Protein AF-A0A967WLE6-F1 (afdb_monomer)

Radius of gyration: 15.64 Å; Cα contacts (8 Å, |Δi|>4): 170; chains: 1; bounding box: 34×39×42 Å

Foldseek 3Di:
DAQLCQPFDWWLPDDDDDDDDDDDNAPVSVLVVVVVVPVVPDDAEAEEDELSNFQPVPDNDQLLRDALVSCVVVLVSCQVRLYAYAYDYDQTRDPLCPVVDACPDPDPVRVVSNVSSVVRRVNNQVVSCVSNVHHHD

Structure (mmCIF, N/CA/C/O backbone):
data_AF-A0A967WLE6-F1
#
_entry.id   AF-A0A967WLE6-F1
#
loop_
_atom_site.group_PDB
_atom_site.id
_atom_site.type_symbol
_atom_site.label_atom_id
_atom_site.label_alt_id
_atom_site.label_comp_id
_atom_site.label_asym_id
_atom_site.label_entity_id
_atom_site.label_seq_id
_atom_site.pdbx_PDB_ins_code
_atom_site.Cartn_x
_atom_site.Cartn_y
_atom_site.Cartn_z
_atom_site.occupancy
_atom_site.B_iso_or_equiv
_atom_site.auth_seq_id
_atom_site.auth_comp_id
_atom_site.auth_asym_id
_atom_site.auth_atom_id
_atom_site.pdbx_PDB_model_num
ATOM 1 N N . ALA A 1 1 ? 0.762 -12.186 -1.316 1.00 73.31 1 ALA A N 1
ATOM 2 C CA . ALA A 1 1 ? -0.526 -11.829 -1.934 1.00 73.31 1 ALA A CA 1
ATOM 3 C C . ALA A 1 1 ? -0.997 -10.499 -1.363 1.00 73.31 1 ALA A C 1
ATOM 5 O O . ALA A 1 1 ? -1.010 -10.347 -0.148 1.00 73.31 1 ALA A O 1
ATOM 6 N N . GLY A 1 2 ? -1.317 -9.552 -2.238 1.00 89.00 2 GLY A N 1
ATOM 7 C CA . GLY A 1 2 ? -2.114 -8.365 -1.925 1.00 89.00 2 GLY A CA 1
ATOM 8 C C . GLY A 1 2 ? -3.414 -8.434 -2.727 1.00 89.00 2 GLY A C 1
ATOM 9 O O . GLY A 1 2 ? -3.802 -9.517 -3.165 1.00 89.00 2 GLY A O 1
ATOM 10 N N . PHE A 1 3 ? -4.058 -7.300 -2.967 1.00 94.88 3 PHE A N 1
ATOM 11 C CA . PHE A 1 3 ? -5.268 -7.222 -3.791 1.00 94.88 3 PHE A CA 1
ATOM 12 C C . PHE A 1 3 ? -4.970 -6.988 -5.277 1.00 94.88 3 PHE A C 1
ATOM 14 O O . PHE A 1 3 ? -5.834 -7.252 -6.104 1.00 94.88 3 PHE A O 1
ATOM 21 N N . GLU A 1 4 ? -3.743 -6.571 -5.622 1.00 92.31 4 GLU A N 1
ATOM 22 C CA . GLU A 1 4 ? -3.281 -6.441 -7.017 1.00 92.31 4 GLU A CA 1
ATOM 23 C C . GLU A 1 4 ? -3.333 -7.781 -7.774 1.00 92.31 4 GLU A C 1
ATOM 25 O O . GLU A 1 4 ? -3.832 -7.851 -8.893 1.00 92.31 4 GLU A O 1
ATOM 30 N N . ASN A 1 5 ? -2.818 -8.849 -7.159 1.00 88.56 5 ASN A N 1
ATOM 31 C CA . ASN A 1 5 ? -2.833 -10.203 -7.710 1.00 88.56 5 ASN A CA 1
ATOM 32 C C . ASN A 1 5 ? -3.011 -11.225 -6.568 1.00 88.56 5 ASN A C 1
ATOM 34 O O . ASN A 1 5 ? -2.020 -11.722 -6.021 1.00 88.56 5 ASN A O 1
ATOM 38 N N . PRO A 1 6 ? -4.257 -11.502 -6.139 1.00 84.31 6 PRO A N 1
ATOM 39 C CA . PRO A 1 6 ? -4.531 -12.326 -4.960 1.00 84.31 6 PRO A CA 1
ATOM 40 C C . PRO A 1 6 ? -4.203 -13.815 -5.154 1.00 84.31 6 PRO A C 1
ATOM 42 O O . PRO A 1 6 ? -3.974 -14.518 -4.164 1.00 84.31 6 PRO A O 1
ATOM 45 N N . GLU A 1 7 ? -4.155 -14.280 -6.406 1.00 83.31 7 GLU A N 1
ATOM 46 C CA . GLU A 1 7 ? -3.757 -15.645 -6.783 1.00 83.31 7 GLU A CA 1
ATOM 47 C C . GLU A 1 7 ? -2.269 -15.757 -7.148 1.00 83.31 7 GLU A C 1
ATOM 49 O O . GLU A 1 7 ? -1.756 -16.859 -7.315 1.00 83.31 7 GLU A O 1
ATOM 54 N N . GLY A 1 8 ? -1.561 -14.628 -7.236 1.00 82.81 8 GLY A N 1
ATOM 55 C CA . GLY A 1 8 ? -0.139 -14.593 -7.551 1.00 82.81 8 GLY A CA 1
ATOM 56 C C . GLY A 1 8 ? 0.737 -15.190 -6.452 1.00 82.81 8 GLY A C 1
ATOM 57 O O . GLY A 1 8 ? 0.469 -15.047 -5.252 1.00 82.81 8 GLY A O 1
ATOM 58 N N . GLU A 1 9 ? 1.834 -15.814 -6.873 1.00 85.44 9 GLU A N 1
ATOM 59 C CA . GLU A 1 9 ? 2.829 -16.368 -5.962 1.00 85.44 9 GLU A CA 1
ATOM 60 C C . GLU A 1 9 ? 3.624 -15.269 -5.237 1.00 85.44 9 GLU A C 1
ATOM 62 O O . GLU A 1 9 ? 3.850 -14.152 -5.724 1.00 85.44 9 GLU A O 1
ATOM 67 N N . LEU A 1 10 ? 4.043 -15.586 -4.011 1.00 88.94 10 LEU A N 1
ATOM 68 C CA . LEU A 1 10 ? 4.934 -14.720 -3.254 1.00 88.94 10 LEU A CA 1
ATOM 69 C C . LEU A 1 10 ? 6.364 -14.895 -3.790 1.00 88.94 10 LEU A C 1
ATOM 71 O O . LEU A 1 10 ? 6.877 -16.008 -3.821 1.00 88.94 10 LEU A O 1
ATOM 75 N N . GLY A 1 11 ? 6.989 -13.797 -4.211 1.00 88.25 11 GLY A N 1
ATOM 76 C CA . GLY A 1 11 ? 8.354 -13.748 -4.729 1.00 88.25 11 GLY A CA 1
ATOM 77 C C . GLY A 1 11 ? 9.241 -12.836 -3.882 1.00 88.25 11 GLY A C 1
ATOM 78 O O . GLY A 1 11 ? 8.839 -12.363 -2.820 1.00 88.25 11 GLY A O 1
ATOM 79 N N . GLY A 1 12 ? 10.457 -12.558 -4.357 1.00 88.06 12 GLY A N 1
ATOM 80 C CA . GLY A 1 12 ? 11.399 -11.675 -3.652 1.00 88.06 12 GLY A CA 1
ATOM 81 C C . GLY A 1 12 ? 12.068 -12.304 -2.423 1.00 88.06 12 GLY A C 1
ATOM 82 O O . GLY A 1 12 ? 12.532 -11.582 -1.547 1.00 88.06 12 GLY A O 1
ATOM 83 N N . GLY A 1 13 ? 12.108 -13.638 -2.338 1.00 91.62 13 GLY A N 1
ATOM 84 C CA . GLY A 1 13 ? 12.826 -14.370 -1.285 1.00 91.62 13 GLY A CA 1
ATOM 85 C C . GLY A 1 13 ? 12.085 -14.510 0.050 1.00 91.62 13 GLY A C 1
ATOM 86 O O . GLY A 1 13 ? 12.639 -15.074 0.990 1.00 91.62 13 GLY A O 1
ATOM 87 N N . ILE A 1 14 ? 10.841 -14.036 0.140 1.00 91.31 14 ILE A N 1
ATOM 88 C CA . ILE A 1 14 ? 9.967 -14.220 1.305 1.00 91.31 14 ILE A CA 1
ATOM 89 C C . ILE A 1 14 ? 8.950 -15.338 1.055 1.00 91.31 14 ILE A C 1
ATOM 91 O O . ILE A 1 14 ? 8.539 -15.573 -0.079 1.00 91.31 14 ILE A O 1
ATOM 95 N N . ALA A 1 15 ? 8.519 -16.011 2.123 1.00 92.19 15 ALA A N 1
ATOM 96 C CA . ALA A 1 15 ? 7.518 -17.073 2.074 1.00 92.19 15 ALA A CA 1
ATOM 97 C C . ALA A 1 15 ? 6.551 -16.964 3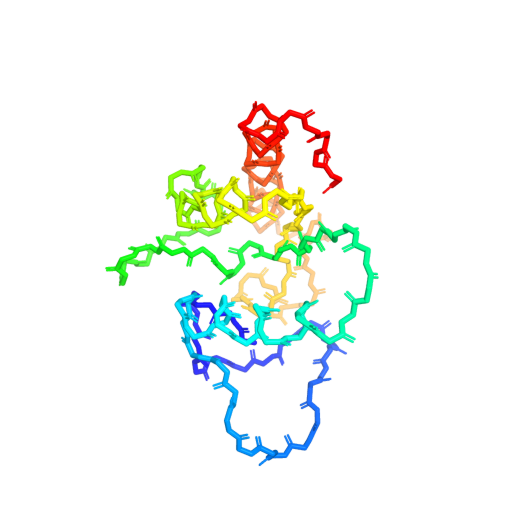.262 1.00 92.19 15 ALA A C 1
ATOM 99 O O . ALA A 1 15 ? 6.974 -16.743 4.396 1.00 92.19 15 ALA A O 1
ATOM 100 N N . ALA A 1 16 ? 5.259 -17.175 3.005 1.00 91.62 16 ALA A N 1
ATOM 101 C CA . ALA A 1 16 ? 4.283 -17.510 4.038 1.00 91.62 16 ALA A CA 1
ATOM 102 C C . ALA A 1 16 ? 4.076 -19.029 4.003 1.00 91.62 16 ALA A C 1
ATOM 104 O O . ALA A 1 16 ? 3.784 -19.583 2.945 1.00 91.62 16 ALA A O 1
ATOM 105 N N . THR A 1 17 ? 4.265 -19.705 5.135 1.00 93.50 17 THR A N 1
ATOM 106 C CA . THR A 1 17 ? 4.160 -21.169 5.225 1.00 93.50 17 THR A CA 1
ATOM 107 C C . THR A 1 17 ? 2.929 -21.582 6.029 1.00 93.50 17 THR A C 1
ATOM 109 O O . THR A 1 17 ? 2.472 -20.850 6.906 1.00 93.50 17 THR A O 1
ATOM 112 N N . GLY A 1 18 ? 2.392 -22.766 5.726 1.00 92.62 18 GLY A N 1
ATOM 113 C CA . GLY A 1 18 ? 1.158 -23.280 6.324 1.00 92.62 18 GLY A CA 1
ATOM 114 C C . GLY A 1 18 ? -0.103 -22.923 5.528 1.00 92.62 18 GLY A C 1
ATOM 115 O O . GLY A 1 18 ? -0.176 -21.893 4.868 1.00 92.62 18 GLY A O 1
ATOM 116 N N . ASN A 1 19 ? -1.110 -23.800 5.604 1.00 93.69 19 ASN A N 1
ATOM 117 C CA . ASN A 1 19 ? -2.360 -23.721 4.829 1.00 93.69 19 ASN A CA 1
ATOM 118 C C . ASN A 1 19 ? -3.591 -23.539 5.733 1.00 93.69 19 ASN A C 1
ATOM 120 O O . ASN A 1 19 ? -4.641 -24.135 5.493 1.00 93.69 19 ASN A O 1
ATOM 124 N N . TYR A 1 20 ? -3.456 -22.775 6.821 1.00 96.94 20 TYR A N 1
ATOM 125 C CA . TYR A 1 20 ? -4.583 -22.519 7.717 1.00 96.94 20 TYR A CA 1
ATOM 126 C C . TYR A 1 20 ? -5.687 -21.742 6.967 1.00 96.94 20 TYR A C 1
ATOM 128 O O . TYR A 1 20 ? -5.375 -20.769 6.272 1.00 96.94 20 TYR A O 1
ATOM 136 N N . PRO A 1 21 ? -6.964 -22.161 7.048 1.00 96.62 21 PRO A N 1
ATOM 137 C CA . PRO A 1 21 ? -8.040 -21.519 6.299 1.00 96.62 21 PRO A CA 1
ATOM 138 C C . PRO A 1 21 ? -8.383 -20.131 6.861 1.00 96.62 21 PRO A C 1
ATOM 140 O O . PRO A 1 21 ? -8.077 -19.813 8.006 1.00 96.62 21 PRO A O 1
ATOM 143 N N . GLY A 1 22 ? -9.088 -19.321 6.066 1.00 96.06 22 GLY A N 1
ATOM 144 C CA . GLY A 1 22 ? -9.658 -18.048 6.528 1.00 96.06 22 GLY A CA 1
ATOM 145 C C . GLY A 1 22 ? -8.819 -16.798 6.252 1.00 96.06 22 GLY A C 1
ATOM 146 O O . GLY A 1 22 ? -9.112 -15.761 6.829 1.00 96.06 22 GLY A O 1
ATOM 147 N N . LYS A 1 23 ? -7.808 -16.859 5.371 1.00 95.62 23 LYS A N 1
ATOM 148 C CA . LYS A 1 23 ? -7.076 -15.651 4.946 1.00 95.62 23 LYS A CA 1
ATOM 149 C C . LYS A 1 23 ? -8.033 -14.617 4.329 1.00 95.62 23 LYS A C 1
ATOM 151 O O . LYS A 1 23 ? -8.845 -14.985 3.476 1.00 95.62 23 LYS A O 1
ATOM 156 N N . ALA A 1 24 ? -7.888 -13.343 4.694 1.00 96.62 24 ALA A N 1
ATOM 157 C CA . ALA A 1 24 ? -8.590 -12.245 4.035 1.00 96.62 24 ALA A CA 1
ATOM 158 C C . ALA A 1 24 ? -8.247 -12.169 2.538 1.00 96.62 24 ALA A C 1
ATOM 160 O O . ALA A 1 24 ? -7.100 -12.381 2.130 1.00 96.62 24 ALA A O 1
ATOM 161 N N . ARG A 1 25 ? -9.248 -11.845 1.715 1.00 95.38 25 ARG A N 1
ATOM 162 C CA . ARG A 1 25 ? -9.140 -11.837 0.242 1.00 95.38 25 ARG A CA 1
ATOM 163 C C . ARG A 1 25 ? -9.342 -10.458 -0.380 1.00 95.38 25 ARG A C 1
ATOM 165 O O . ARG A 1 25 ? -9.117 -10.285 -1.571 1.00 95.38 25 ARG A O 1
ATOM 172 N N . ASN A 1 26 ? -9.799 -9.491 0.407 1.00 96.31 26 ASN A N 1
ATOM 173 C CA . ASN A 1 26 ? -10.057 -8.114 -0.005 1.00 96.31 26 ASN A CA 1
ATOM 174 C C . ASN A 1 26 ? -9.930 -7.177 1.204 1.00 96.31 26 ASN A C 1
ATOM 176 O O . ASN A 1 26 ? -9.849 -7.639 2.346 1.00 96.31 26 ASN A O 1
ATOM 180 N N . GLY A 1 27 ? -9.927 -5.864 0.963 1.00 97.25 27 GLY A N 1
ATOM 181 C CA . GLY A 1 27 ? -9.735 -4.880 2.028 1.00 97.25 27 GLY A CA 1
ATOM 182 C C . GLY A 1 27 ? -10.848 -4.883 3.070 1.00 97.25 27 GLY A C 1
ATOM 183 O O . GLY A 1 27 ? -10.569 -4.703 4.250 1.00 97.25 27 GLY A O 1
ATOM 184 N N . GLY A 1 28 ? -12.089 -5.182 2.677 1.00 97.94 28 GLY A N 1
ATOM 185 C CA . GLY A 1 28 ? -13.208 -5.307 3.613 1.00 97.94 28 GLY A CA 1
ATOM 186 C C . GLY A 1 28 ? -13.041 -6.475 4.587 1.00 97.94 28 GLY A C 1
ATOM 187 O O . GLY A 1 28 ? -13.273 -6.319 5.783 1.00 97.94 28 GLY A O 1
ATOM 188 N N . GLU A 1 29 ? -12.606 -7.639 4.100 1.00 98.25 29 GLU A N 1
ATOM 189 C CA . GLU A 1 29 ? -12.253 -8.778 4.956 1.00 98.25 29 GLU A CA 1
ATOM 190 C C . GLU A 1 29 ? -11.075 -8.444 5.868 1.00 98.25 29 GLU A C 1
ATOM 192 O O . GLU A 1 29 ? -11.187 -8.620 7.078 1.00 98.25 29 GLU A O 1
ATOM 197 N N . LEU A 1 30 ? -9.996 -7.886 5.310 1.00 98.44 30 LEU A N 1
ATOM 198 C CA . LEU A 1 30 ? -8.787 -7.592 6.076 1.00 98.44 30 LEU A CA 1
ATOM 199 C C . LEU A 1 30 ? -9.039 -6.556 7.178 1.00 98.44 30 LEU A C 1
ATOM 201 O O . LEU A 1 30 ? -8.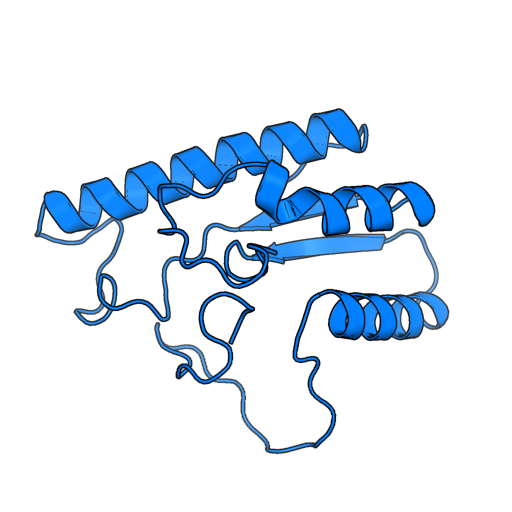542 -6.717 8.287 1.00 98.44 30 LEU A O 1
ATOM 205 N N . ARG A 1 31 ? -9.850 -5.525 6.917 1.00 98.56 31 ARG A N 1
ATOM 206 C CA . ARG A 1 31 ? -10.248 -4.553 7.945 1.00 98.56 31 ARG A CA 1
ATOM 207 C C . ARG A 1 31 ? -11.061 -5.189 9.071 1.00 98.56 31 ARG A C 1
ATOM 209 O O . ARG A 1 31 ? -10.785 -4.895 10.224 1.00 98.56 31 ARG A O 1
ATOM 216 N N . ARG A 1 32 ? -11.984 -6.115 8.778 1.00 98.62 32 ARG A N 1
ATOM 217 C CA . ARG A 1 32 ? -12.718 -6.844 9.835 1.00 98.62 32 ARG A CA 1
ATOM 218 C C . ARG A 1 32 ? -11.800 -7.726 10.679 1.00 98.62 32 ARG A C 1
ATOM 220 O O . ARG A 1 32 ? -11.988 -7.814 11.892 1.00 98.62 32 ARG A O 1
ATOM 227 N N . ASP A 1 33 ? -10.815 -8.362 10.052 1.00 98.69 33 ASP A N 1
ATOM 228 C CA . ASP A 1 33 ? -9.815 -9.157 10.768 1.00 98.69 33 ASP A CA 1
ATOM 229 C C . ASP A 1 33 ? -8.956 -8.261 11.677 1.00 98.69 33 ASP A C 1
ATOM 231 O O . ASP A 1 33 ? -8.710 -8.606 12.836 1.00 98.69 33 ASP A O 1
ATOM 235 N N . LEU A 1 34 ? -8.565 -7.078 11.185 1.00 98.56 34 LEU A N 1
ATOM 236 C CA . LEU A 1 34 ? -7.852 -6.057 11.959 1.00 98.56 34 LEU A CA 1
ATOM 237 C C . LEU A 1 34 ? -8.691 -5.533 13.130 1.00 98.56 34 LEU A C 1
ATOM 239 O O . LEU A 1 34 ? -8.190 -5.507 14.250 1.00 98.56 34 LEU A O 1
ATOM 243 N N . ASP A 1 35 ? -9.967 -5.202 12.915 1.00 98.31 35 ASP A N 1
ATOM 244 C CA . ASP A 1 35 ? -10.883 -4.764 13.978 1.00 98.31 35 ASP A CA 1
ATOM 245 C C . ASP A 1 35 ? -10.978 -5.826 15.080 1.00 98.31 35 ASP A C 1
ATOM 247 O O . ASP A 1 35 ? -10.926 -5.525 16.279 1.00 98.31 35 ASP A O 1
ATOM 251 N N . LYS A 1 36 ? -11.061 -7.105 14.686 1.00 98.62 36 LYS A N 1
ATOM 252 C CA . LYS A 1 36 ? -11.087 -8.207 15.645 1.00 98.62 36 LYS A CA 1
ATOM 253 C C . LYS A 1 36 ? -9.777 -8.298 16.421 1.00 98.62 36 LYS A C 1
ATOM 255 O O . LYS A 1 36 ? -9.831 -8.436 17.644 1.00 98.62 36 LYS A O 1
ATOM 260 N N . ALA A 1 37 ? -8.631 -8.204 15.754 1.00 98.56 37 ALA A N 1
ATOM 261 C CA . ALA A 1 37 ? -7.330 -8.216 16.414 1.00 98.56 37 ALA A CA 1
ATOM 262 C C . ALA A 1 37 ? -7.181 -7.039 17.391 1.00 98.56 37 ALA A C 1
ATOM 264 O O . ALA A 1 37 ? -6.854 -7.246 18.557 1.00 98.56 37 ALA A O 1
ATOM 265 N N . TYR A 1 38 ? -7.497 -5.818 16.962 1.00 98.00 38 TYR A N 1
ATOM 266 C CA . TYR A 1 38 ? -7.373 -4.614 17.785 1.00 98.00 38 TYR A CA 1
ATOM 267 C C . TYR A 1 38 ? -8.345 -4.586 18.966 1.00 98.00 38 TYR A C 1
ATOM 269 O 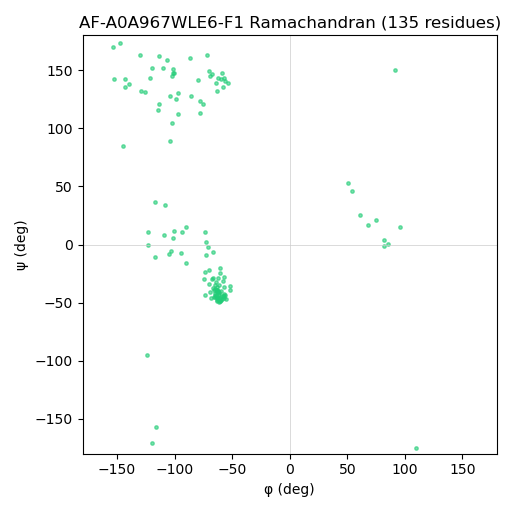O . TYR A 1 38 ? -7.978 -4.089 20.025 1.00 98.00 38 TYR A O 1
ATOM 277 N N . SER A 1 39 ? -9.521 -5.218 18.864 1.00 97.31 39 SER A N 1
ATOM 278 C CA . SER A 1 39 ? -10.416 -5.407 20.022 1.00 97.31 39 SER A CA 1
ATOM 279 C C . SER A 1 39 ? -9.790 -6.224 21.163 1.00 97.31 39 SER A C 1
ATOM 281 O O . SER A 1 39 ? -10.253 -6.163 22.301 1.00 97.31 39 SER A O 1
ATOM 283 N N . LEU A 1 40 ? -8.748 -7.003 20.856 1.00 98.50 40 LEU A N 1
ATOM 284 C CA . LEU A 1 40 ? -8.055 -7.894 21.784 1.00 98.50 40 LEU A CA 1
ATOM 285 C C . LEU A 1 40 ? -6.687 -7.348 22.220 1.00 98.50 40 LEU A C 1
ATOM 287 O O . LEU A 1 40 ? -6.069 -7.925 23.114 1.00 98.50 40 LEU A O 1
ATOM 291 N N . ILE A 1 41 ? -6.206 -6.261 21.607 1.00 98.25 41 ILE A N 1
ATOM 292 C CA . ILE A 1 41 ? -4.896 -5.665 21.886 1.00 98.25 41 ILE A CA 1
ATOM 293 C C . ILE A 1 41 ? -5.118 -4.276 22.502 1.00 98.25 41 ILE A C 1
ATOM 295 O O . ILE A 1 41 ? -5.627 -3.383 21.824 1.00 98.25 41 ILE A O 1
ATOM 299 N N . PRO A 1 42 ? -4.728 -4.042 23.766 1.00 97.38 42 PRO A N 1
ATOM 300 C CA . PRO A 1 42 ? -4.949 -2.756 24.416 1.00 97.38 42 PRO A CA 1
ATOM 301 C C . PRO A 1 42 ? -4.079 -1.647 23.809 1.00 97.38 42 PRO A C 1
ATOM 303 O O . PRO A 1 42 ? -2.921 -1.871 23.460 1.00 97.38 42 PRO A O 1
ATOM 306 N N . GLY A 1 43 ? -4.624 -0.430 23.761 1.00 95.62 43 GLY A N 1
ATOM 307 C CA . GLY A 1 43 ? -3.918 0.777 23.327 1.00 95.62 43 GLY A CA 1
ATOM 308 C C . GLY A 1 43 ? -4.390 1.322 21.980 1.00 95.62 43 GLY A C 1
ATOM 309 O O . GLY A 1 43 ? -5.362 0.843 21.401 1.00 95.62 43 GLY A O 1
ATOM 310 N N . THR A 1 44 ? -3.697 2.360 21.512 1.00 93.94 44 THR A N 1
ATOM 311 C CA . THR A 1 44 ? -3.927 2.972 20.200 1.00 93.94 44 THR A CA 1
ATOM 312 C C . THR A 1 44 ? -2.927 2.411 19.204 1.00 93.94 44 THR A C 1
ATOM 314 O O . THR A 1 44 ? -1.723 2.416 19.465 1.00 93.94 44 THR A O 1
ATOM 317 N N . HIS A 1 45 ? -3.425 1.974 18.051 1.00 95.69 45 HIS A N 1
ATOM 318 C CA . HIS A 1 45 ? -2.628 1.265 17.053 1.00 95.69 45 HIS A CA 1
ATOM 319 C C . HIS A 1 45 ? -2.459 2.065 15.768 1.00 95.69 45 HIS A C 1
ATOM 321 O O . HIS A 1 45 ? -3.214 2.995 15.466 1.00 95.69 45 HIS A O 1
ATOM 327 N N . ARG A 1 46 ? -1.457 1.653 14.996 1.00 98.56 46 ARG A N 1
ATOM 328 C CA . ARG A 1 46 ? -1.260 2.045 13.604 1.00 98.56 46 ARG A CA 1
ATOM 329 C C . ARG A 1 46 ? -1.291 0.801 12.729 1.00 98.56 46 ARG A C 1
ATOM 331 O O . ARG A 1 46 ? -0.906 -0.281 13.182 1.00 98.56 46 ARG A O 1
ATOM 338 N N . LEU A 1 47 ? -1.703 0.970 11.479 1.00 98.62 47 LEU A N 1
ATOM 339 C CA . LEU A 1 47 ? -1.621 -0.068 10.460 1.00 98.62 47 LEU A CA 1
ATOM 340 C C . LEU A 1 47 ? -0.464 0.232 9.507 1.00 98.62 47 LEU A C 1
ATOM 342 O O . LEU A 1 47 ? -0.410 1.310 8.927 1.00 98.62 47 LEU A O 1
ATOM 346 N N . ASN A 1 48 ? 0.424 -0.738 9.297 1.00 98.75 48 ASN A N 1
ATOM 347 C CA . ASN A 1 48 ? 1.479 -0.625 8.296 1.00 98.75 48 ASN A CA 1
ATOM 348 C C . ASN A 1 48 ? 1.050 -1.320 6.993 1.00 98.75 48 ASN A C 1
ATOM 350 O O . ASN A 1 48 ? 0.889 -2.543 6.963 1.00 98.75 48 ASN A O 1
ATOM 354 N N . LEU A 1 49 ? 0.833 -0.544 5.931 1.00 98.44 49 LEU A N 1
ATOM 355 C CA . LEU A 1 49 ? 0.293 -1.013 4.655 1.00 98.44 49 LEU A CA 1
ATOM 356 C C . LEU A 1 49 ? 1.377 -1.167 3.588 1.00 98.44 49 LEU A C 1
ATOM 358 O O . LEU A 1 49 ? 2.310 -0.377 3.477 1.00 98.44 49 LEU A O 1
ATOM 362 N N . HIS A 1 50 ? 1.207 -2.168 2.733 1.00 98.69 50 HIS A N 1
ATOM 363 C CA . HIS A 1 50 ? 1.989 -2.327 1.508 1.00 98.69 50 HIS A CA 1
ATOM 364 C C . HIS A 1 50 ? 1.188 -1.829 0.298 1.00 98.69 50 HIS A C 1
ATOM 366 O O . HIS A 1 50 ? -0.029 -2.007 0.246 1.00 98.69 50 HIS A O 1
ATOM 372 N N . ALA A 1 51 ? 1.857 -1.275 -0.716 1.00 98.69 51 ALA A N 1
ATOM 373 C CA . ALA A 1 51 ? 1.185 -0.745 -1.907 1.00 98.69 51 ALA A CA 1
ATOM 374 C C . ALA A 1 51 ? 0.299 -1.765 -2.655 1.00 98.69 51 ALA A C 1
ATOM 376 O O . ALA A 1 51 ? -0.711 -1.385 -3.240 1.00 98.69 51 ALA A O 1
ATOM 377 N N . ILE A 1 52 ? 0.613 -3.065 -2.586 1.00 97.81 52 ILE A N 1
ATOM 378 C CA . ILE A 1 52 ? -0.218 -4.135 -3.173 1.00 97.81 52 ILE A CA 1
ATOM 379 C C . ILE A 1 52 ? -1.588 -4.317 -2.507 1.00 97.81 52 ILE A C 1
ATOM 381 O O . ILE A 1 52 ? -2.394 -5.095 -3.009 1.00 97.81 52 ILE A O 1
ATOM 385 N N . TYR A 1 53 ? -1.872 -3.621 -1.403 1.00 98.44 53 TYR A N 1
ATOM 386 C CA . TYR A 1 53 ? -3.191 -3.574 -0.760 1.00 98.44 53 TYR A CA 1
ATOM 387 C C . TYR A 1 53 ? -4.081 -2.430 -1.279 1.00 98.44 53 TYR A C 1
ATOM 389 O O . TYR A 1 53 ? -5.088 -2.100 -0.649 1.00 98.44 53 TYR A O 1
ATOM 397 N N . ALA A 1 54 ? -3.719 -1.828 -2.415 1.00 98.50 54 ALA A N 1
ATOM 398 C CA . ALA A 1 54 ? -4.550 -0.870 -3.135 1.00 98.50 54 ALA A CA 1
ATOM 399 C C . ALA A 1 54 ? -5.932 -1.455 -3.493 1.00 98.50 54 ALA A C 1
ATOM 401 O O . ALA A 1 54 ? -6.054 -2.613 -3.895 1.00 98.50 54 ALA A O 1
ATOM 402 N N . GLU A 1 55 ? -6.972 -0.634 -3.385 1.00 98.06 55 GLU A N 1
ATOM 403 C CA . GLU A 1 55 ? -8.356 -0.950 -3.736 1.00 98.06 55 GLU A CA 1
ATOM 404 C C . GLU A 1 55 ? -8.720 -0.277 -5.065 1.00 98.06 55 GLU A C 1
ATOM 406 O O . GLU A 1 55 ? -9.210 0.846 -5.112 1.00 98.06 55 GLU A O 1
ATOM 411 N N . THR A 1 56 ? -8.467 -0.969 -6.176 1.00 96.62 56 THR A N 1
ATOM 412 C CA . THR A 1 56 ? -8.597 -0.411 -7.538 1.00 96.62 56 THR A CA 1
ATOM 413 C C . THR A 1 56 ? -9.959 -0.673 -8.193 1.00 96.62 56 THR A C 1
ATOM 415 O O . THR A 1 56 ? -10.116 -0.514 -9.402 1.00 96.62 56 THR A O 1
ATOM 418 N N . GLY A 1 57 ? -10.948 -1.160 -7.435 1.00 93.12 57 GLY A N 1
ATOM 419 C CA . GLY A 1 57 ? -12.267 -1.510 -7.980 1.00 93.12 57 GLY A CA 1
ATOM 420 C C . GLY A 1 57 ? -12.228 -2.604 -9.057 1.00 93.12 57 GLY A C 1
ATOM 421 O O . GLY A 1 57 ? -13.095 -2.644 -9.924 1.00 93.12 57 GLY A O 1
ATOM 422 N N . GLY A 1 58 ? -11.207 -3.469 -9.032 1.00 90.12 58 GLY A N 1
ATOM 423 C CA . GLY A 1 58 ? -10.998 -4.525 -10.027 1.00 90.12 58 GLY A CA 1
ATOM 424 C C . GLY A 1 58 ? -10.240 -4.080 -11.281 1.00 90.12 58 GLY A C 1
ATOM 425 O O . GLY A 1 58 ? -9.997 -4.903 -12.161 1.00 90.12 58 GLY A O 1
ATOM 426 N N . GLN A 1 59 ? -9.836 -2.811 -11.375 1.00 93.75 59 GLN A N 1
ATOM 427 C CA . GLN A 1 59 ? -8.986 -2.340 -12.465 1.00 93.75 59 GLN A CA 1
ATOM 428 C C . GLN A 1 59 ? -7.521 -2.706 -12.216 1.00 93.75 59 GLN A C 1
ATOM 430 O O . GLN A 1 59 ? -7.021 -2.616 -11.093 1.00 93.75 59 GLN A O 1
ATOM 435 N N . GLN A 1 60 ? -6.807 -3.086 -13.275 1.00 93.38 60 GLN A N 1
ATOM 436 C CA . GLN A 1 60 ? -5.359 -3.250 -13.203 1.00 93.38 60 GLN A CA 1
ATOM 437 C C . GLN A 1 60 ? -4.692 -1.879 -13.267 1.00 93.38 60 GLN A C 1
ATOM 439 O O . GLN A 1 60 ? -4.746 -1.200 -14.291 1.00 93.38 60 GLN A O 1
ATOM 444 N N . VAL A 1 61 ? -4.058 -1.484 -12.165 1.00 97.44 61 VAL A N 1
ATOM 445 C CA . VAL A 1 61 ? -3.305 -0.233 -12.067 1.00 97.44 61 VAL A CA 1
ATOM 446 C C . VAL A 1 61 ? -1.826 -0.571 -11.896 1.00 97.44 61 VAL A C 1
ATOM 448 O O . VAL A 1 61 ? -1.478 -1.238 -10.921 1.00 97.44 61 VAL A O 1
ATOM 451 N N . PRO A 1 62 ? -0.939 -0.115 -12.800 1.00 97.75 62 PRO A N 1
ATOM 452 C CA . PRO A 1 62 ? 0.498 -0.294 -12.639 1.00 97.75 62 PRO A CA 1
ATOM 453 C C . PRO A 1 62 ? 0.996 0.304 -11.323 1.00 97.75 62 PRO A C 1
ATOM 455 O O . PRO A 1 62 ? 0.564 1.384 -10.915 1.00 97.75 62 PRO A O 1
ATOM 458 N N . ARG A 1 63 ? 1.964 -0.347 -10.674 1.00 98.50 63 ARG A N 1
ATOM 459 C CA . ARG A 1 63 ? 2.498 0.111 -9.381 1.00 98.50 63 ARG A CA 1
ATOM 460 C C . ARG A 1 63 ? 3.046 1.540 -9.412 1.00 98.50 63 ARG A C 1
ATOM 462 O O . ARG A 1 63 ? 2.870 2.278 -8.442 1.00 98.50 63 ARG A O 1
ATOM 469 N N . ASN A 1 64 ? 3.677 1.953 -10.511 1.00 98.69 64 ASN A N 1
ATOM 470 C CA . ASN A 1 64 ? 4.167 3.323 -10.701 1.00 98.69 64 ASN A CA 1
ATOM 471 C C . ASN A 1 64 ? 3.057 4.364 -10.952 1.00 98.69 64 ASN A C 1
ATOM 473 O O . ASN A 1 64 ? 3.333 5.560 -10.907 1.00 98.69 64 ASN A O 1
ATOM 477 N N . ALA A 1 65 ? 1.814 3.926 -11.158 1.00 98.56 65 ALA A N 1
ATOM 478 C CA . ALA A 1 65 ? 0.635 4.765 -11.365 1.00 98.56 65 ALA A CA 1
ATOM 479 C C . ALA A 1 65 ? -0.350 4.738 -10.179 1.00 98.56 65 ALA A C 1
ATOM 481 O O . ALA A 1 65 ? -1.454 5.273 -10.280 1.00 98.56 65 ALA A O 1
ATOM 482 N N . LEU A 1 66 ? 0.017 4.118 -9.051 1.00 98.75 66 LEU A N 1
ATOM 483 C CA . LEU A 1 66 ? -0.815 4.143 -7.849 1.00 98.75 66 LEU A CA 1
ATOM 484 C C . LEU A 1 66 ? -0.950 5.571 -7.301 1.00 98.75 66 LEU A C 1
ATOM 486 O O . LEU A 1 66 ? 0.013 6.334 -7.251 1.00 98.75 66 LEU A O 1
ATOM 490 N N . GLN A 1 67 ? -2.158 5.911 -6.859 1.00 98.69 67 GLN A N 1
ATOM 491 C CA . GLN A 1 67 ? -2.537 7.228 -6.366 1.00 98.69 67 GLN A CA 1
ATOM 492 C C . GLN A 1 67 ? -3.257 7.117 -5.015 1.00 98.69 67 GLN A C 1
ATOM 494 O O . GLN A 1 67 ? -3.727 6.028 -4.668 1.00 98.69 67 GLN A O 1
ATOM 499 N N . PRO A 1 68 ? -3.365 8.225 -4.257 1.00 98.75 68 PRO A N 1
ATOM 500 C CA . PRO A 1 68 ? -4.065 8.249 -2.974 1.00 98.75 68 PRO A CA 1
ATOM 501 C C . PRO A 1 68 ? -5.492 7.688 -3.006 1.00 98.75 68 PRO A C 1
ATOM 503 O O . PRO A 1 68 ? -5.902 7.011 -2.067 1.00 98.75 68 PRO A O 1
ATOM 506 N N . GLU A 1 69 ? -6.229 7.898 -4.099 1.00 98.50 69 GLU A N 1
ATOM 507 C CA . GLU A 1 69 ? -7.602 7.402 -4.266 1.00 98.50 69 GLU A CA 1
ATOM 508 C C . GLU A 1 69 ? -7.733 5.879 -4.145 1.00 98.50 69 GLU A C 1
ATOM 510 O O . GLU A 1 69 ? -8.723 5.395 -3.601 1.00 98.50 69 GLU A O 1
ATOM 515 N N . HIS A 1 70 ? -6.708 5.112 -4.535 1.00 98.75 70 HIS A N 1
ATOM 516 C CA . HIS A 1 70 ? -6.712 3.653 -4.378 1.00 98.75 70 HIS A CA 1
ATOM 517 C C . HIS A 1 70 ? -6.578 3.206 -2.913 1.00 98.75 70 HIS A C 1
ATOM 519 O O . HIS A 1 70 ? -6.578 2.011 -2.628 1.00 98.75 70 HIS A O 1
ATOM 525 N N . PHE A 1 71 ? -6.426 4.143 -1.976 1.00 98.81 71 PHE A N 1
ATOM 526 C CA . PHE A 1 71 ? -6.325 3.883 -0.544 1.00 98.81 71 PHE A CA 1
ATOM 527 C C . PHE A 1 71 ? -7.396 4.628 0.263 1.00 98.81 71 PHE A C 1
ATOM 529 O O . PHE A 1 71 ? -7.336 4.629 1.492 1.00 98.81 71 PHE A O 1
ATOM 536 N N . ALA A 1 72 ? -8.401 5.221 -0.392 1.00 98.56 72 ALA A N 1
ATOM 537 C CA . ALA A 1 72 ? -9.459 5.973 0.283 1.00 98.56 72 ALA A CA 1
ATOM 538 C C . ALA A 1 72 ? -10.194 5.130 1.343 1.00 98.56 72 ALA A C 1
ATOM 540 O O . ALA A 1 72 ? -10.353 5.573 2.477 1.00 98.56 72 ALA A O 1
ATOM 541 N N . GLY A 1 73 ? -10.527 3.870 1.031 1.00 98.56 73 GLY A N 1
ATOM 542 C CA . GLY A 1 73 ? -11.174 2.964 1.986 1.00 98.56 73 GLY A CA 1
ATOM 543 C C . GLY A 1 73 ? -10.326 2.655 3.227 1.00 98.56 73 GLY A C 1
ATOM 544 O O . GLY A 1 73 ? -10.869 2.426 4.309 1.00 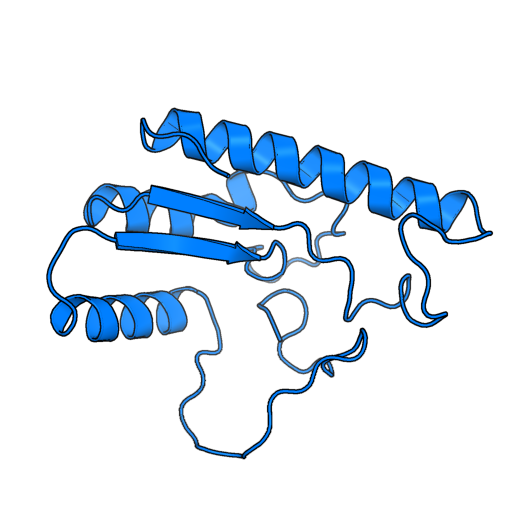98.56 73 GLY A O 1
ATOM 545 N N . TRP A 1 74 ? -8.994 2.695 3.104 1.00 98.81 74 TRP A N 1
ATOM 546 C CA . TRP A 1 74 ? -8.079 2.564 4.240 1.00 98.81 74 TRP A CA 1
ATOM 547 C C . TRP A 1 74 ? -8.063 3.819 5.108 1.00 98.81 74 TRP A C 1
ATOM 549 O O . TRP A 1 74 ? -8.125 3.709 6.332 1.00 98.81 74 TRP A O 1
ATOM 559 N N . VAL A 1 75 ? -8.022 4.997 4.481 1.00 98.75 75 VAL A N 1
ATOM 560 C CA . VAL A 1 75 ? -8.065 6.288 5.180 1.00 98.75 75 VAL A CA 1
ATOM 561 C C . VAL A 1 75 ? -9.380 6.450 5.939 1.00 98.75 75 VAL A C 1
ATOM 563 O O . VAL A 1 75 ? -9.355 6.794 7.119 1.00 98.75 75 VAL A O 1
ATOM 566 N N . ASP A 1 76 ? -10.516 6.155 5.306 1.00 98.69 76 ASP A N 1
ATOM 567 C CA . ASP A 1 76 ? -11.836 6.266 5.936 1.00 98.69 76 ASP A CA 1
ATOM 568 C C . ASP A 1 76 ? -11.956 5.345 7.154 1.00 98.69 76 ASP A C 1
ATOM 570 O O . ASP A 1 76 ? -12.375 5.776 8.232 1.00 98.69 76 ASP A O 1
ATOM 574 N N . TRP A 1 77 ? -11.519 4.090 7.019 1.00 98.69 77 TRP A N 1
ATOM 575 C CA . TRP A 1 77 ? -11.492 3.149 8.137 1.00 98.69 77 TRP A CA 1
ATOM 576 C C . TRP A 1 77 ? -10.575 3.619 9.272 1.00 98.69 77 TRP A C 1
ATOM 578 O O . TRP A 1 77 ? -10.961 3.547 10.440 1.00 98.69 77 TRP A O 1
ATOM 588 N N . ALA A 1 78 ? -9.387 4.137 8.952 1.00 98.50 78 ALA A N 1
ATOM 589 C CA . ALA A 1 78 ? -8.456 4.623 9.963 1.00 98.50 78 ALA A CA 1
ATOM 590 C C . ALA A 1 78 ? -8.997 5.857 10.700 1.00 98.50 78 ALA A C 1
ATOM 592 O O . ALA A 1 78 ? -8.872 5.930 11.922 1.00 98.50 78 ALA A O 1
ATOM 593 N N . LYS A 1 79 ? -9.671 6.779 9.999 1.00 98.31 79 LYS A N 1
ATOM 594 C CA . LYS A 1 79 ? -10.337 7.941 10.613 1.00 98.31 79 LYS A CA 1
ATOM 595 C C . LYS A 1 79 ? -11.419 7.523 11.605 1.00 98.31 79 LYS A C 1
ATOM 597 O O . LYS A 1 79 ? -11.435 8.024 12.726 1.00 98.31 79 LYS A O 1
ATOM 602 N N . VAL A 1 80 ? -12.299 6.597 11.212 1.00 97.69 80 VAL A N 1
ATOM 603 C CA . VAL A 1 80 ? -13.401 6.120 12.071 1.00 97.69 80 VAL A CA 1
ATOM 604 C C . VAL A 1 80 ? -12.876 5.459 13.348 1.00 97.69 80 VAL A C 1
ATOM 606 O O . VAL A 1 80 ? -13.479 5.616 14.408 1.00 97.69 80 VAL A O 1
ATOM 609 N N . ASN A 1 81 ? -11.742 4.763 13.264 1.00 96.31 81 ASN A N 1
ATOM 610 C CA . ASN A 1 81 ? -11.178 4.001 14.378 1.00 96.31 81 ASN A CA 1
ATOM 611 C C . ASN A 1 81 ? -10.014 4.703 15.102 1.00 96.31 81 ASN A C 1
ATOM 613 O O . ASN A 1 81 ? -9.408 4.120 16.001 1.00 96.31 81 ASN A O 1
ATOM 617 N N . ASN A 1 82 ? -9.706 5.957 14.748 1.00 96.38 82 ASN A N 1
ATOM 618 C CA . ASN A 1 82 ? -8.588 6.728 15.303 1.00 96.38 82 ASN A CA 1
ATOM 619 C C . ASN A 1 82 ? -7.232 5.990 15.197 1.00 96.38 82 ASN A C 1
ATOM 621 O O . ASN A 1 82 ? -6.460 5.911 16.157 1.00 96.38 82 ASN A O 1
ATOM 625 N N . HIS A 1 83 ? -6.956 5.423 14.021 1.00 97.62 83 HIS A N 1
ATOM 626 C CA . HIS A 1 83 ? -5.693 4.765 13.689 1.00 97.62 83 HIS A CA 1
ATOM 627 C C . HIS A 1 83 ? -4.794 5.664 12.838 1.00 97.62 83 HIS A C 1
ATOM 629 O O . HIS A 1 83 ? -5.264 6.423 11.992 1.00 97.62 83 HIS A O 1
ATOM 635 N N . GLY A 1 84 ? -3.479 5.531 13.020 1.00 98.44 84 GLY A N 1
ATOM 636 C CA . GLY A 1 84 ? -2.504 6.011 12.037 1.00 98.44 84 GLY A CA 1
ATOM 637 C C . GLY A 1 84 ? -2.232 4.964 10.952 1.00 98.44 84 GLY A C 1
ATOM 638 O O . GLY A 1 84 ? -2.478 3.775 11.165 1.00 98.44 84 GLY A O 1
ATOM 639 N N . ILE A 1 85 ? -1.688 5.394 9.812 1.00 98.81 85 ILE A N 1
ATOM 640 C CA . ILE A 1 85 ? -1.245 4.503 8.730 1.00 98.81 85 ILE A CA 1
ATOM 641 C C . ILE A 1 85 ? 0.218 4.794 8.377 1.00 98.81 85 ILE A C 1
ATOM 643 O O . ILE A 1 85 ? 0.580 5.950 8.165 1.00 98.81 85 ILE A O 1
ATOM 647 N N . ASP A 1 86 ? 1.020 3.732 8.294 1.00 98.88 86 ASP A N 1
ATOM 648 C CA . ASP A 1 86 ? 2.378 3.703 7.731 1.00 98.88 86 ASP A CA 1
ATOM 649 C C . ASP A 1 86 ? 2.370 2.993 6.369 1.00 98.88 86 ASP A C 1
ATOM 651 O O . ASP A 1 86 ? 1.430 2.239 6.075 1.00 98.88 86 ASP A O 1
ATOM 655 N N . PHE A 1 87 ? 3.370 3.235 5.513 1.00 98.88 87 PHE A N 1
ATOM 656 C CA . PHE A 1 87 ? 3.279 2.810 4.116 1.00 98.88 87 PHE A CA 1
ATOM 657 C C . PHE A 1 87 ? 4.581 2.316 3.488 1.00 98.88 87 PHE A C 1
ATOM 659 O O . PHE A 1 87 ? 5.658 2.865 3.684 1.00 98.88 87 PHE A O 1
ATOM 666 N N . ASN A 1 88 ? 4.463 1.290 2.639 1.00 98.81 88 ASN A N 1
ATOM 667 C CA . ASN A 1 88 ? 5.601 0.646 1.987 1.00 98.81 88 ASN A CA 1
ATOM 668 C C . ASN A 1 88 ? 5.391 0.540 0.471 1.00 98.81 88 ASN A C 1
ATOM 670 O O . ASN A 1 88 ? 4.363 0.001 0.029 1.00 98.81 88 ASN A O 1
ATOM 674 N N . PRO A 1 89 ? 6.386 0.927 -0.351 1.00 98.69 89 PRO A N 1
ATOM 675 C CA . PRO A 1 89 ? 6.432 0.470 -1.732 1.00 98.69 89 PRO A CA 1
ATOM 676 C C . PRO A 1 89 ? 6.571 -1.054 -1.768 1.00 98.69 89 PRO A C 1
ATOM 678 O O . PRO A 1 89 ? 7.257 -1.658 -0.944 1.00 98.69 89 PRO A O 1
ATOM 681 N N . THR A 1 90 ? 5.924 -1.698 -2.736 1.00 98.44 90 THR A N 1
ATOM 682 C CA . THR A 1 90 ? 6.049 -3.146 -2.935 1.00 98.44 90 THR A CA 1
ATOM 683 C C . THR A 1 90 ? 6.973 -3.413 -4.109 1.00 98.44 90 THR A C 1
ATOM 685 O O . THR A 1 90 ? 6.564 -3.280 -5.258 1.00 98.44 90 THR A O 1
ATOM 688 N N . CYS A 1 91 ? 8.202 -3.836 -3.828 1.00 98.00 91 CYS A N 1
ATOM 689 C CA . CYS A 1 91 ? 9.237 -4.085 -4.839 1.00 98.00 91 CYS A CA 1
ATOM 690 C C . CYS A 1 91 ? 9.520 -5.588 -5.040 1.00 98.00 91 CYS A C 1
ATOM 692 O O . CYS A 1 91 ? 10.660 -5.984 -5.253 1.00 98.00 91 CYS A O 1
ATOM 694 N N . PHE A 1 92 ? 8.495 -6.433 -4.913 1.00 96.75 92 PHE A N 1
ATOM 695 C CA . PHE A 1 92 ? 8.567 -7.896 -5.066 1.00 96.75 92 PHE A CA 1
ATOM 696 C C . PHE A 1 92 ? 7.257 -8.454 -5.644 1.00 96.75 92 PHE A C 1
ATOM 698 O O . PHE A 1 92 ? 6.284 -7.709 -5.761 1.00 96.75 92 PHE A O 1
ATOM 705 N N . SER A 1 93 ? 7.200 -9.750 -5.981 1.00 95.38 93 SER A N 1
ATOM 706 C CA . SER A 1 93 ? 6.009 -10.392 -6.582 1.00 95.38 93 SER A CA 1
ATOM 707 C C . SER A 1 93 ? 5.475 -9.608 -7.784 1.00 95.38 93 SER A C 1
ATOM 709 O O . SER A 1 93 ? 4.322 -9.175 -7.793 1.00 95.38 93 SER A O 1
ATOM 711 N N . HIS A 1 94 ? 6.344 -9.318 -8.746 1.00 96.31 94 HIS A N 1
ATOM 712 C CA . HIS A 1 94 ? 6.007 -8.546 -9.936 1.00 96.31 94 HIS A CA 1
ATOM 713 C C . HIS A 1 94 ? 6.944 -8.956 -11.072 1.00 96.31 94 HIS A C 1
ATOM 715 O O . HIS A 1 94 ? 8.133 -9.085 -10.789 1.00 96.31 94 HIS A O 1
ATOM 721 N N . PRO A 1 95 ? 6.476 -9.048 -12.332 1.00 95.56 95 PRO A N 1
ATOM 722 C CA . PRO A 1 95 ? 7.320 -9.469 -13.455 1.00 95.56 95 PRO A CA 1
ATOM 723 C C . PRO A 1 95 ? 8.632 -8.679 -13.579 1.00 95.56 95 PRO A C 1
ATOM 725 O O . PRO A 1 95 ? 9.699 -9.231 -13.803 1.00 95.56 95 PRO A O 1
ATOM 728 N N . LEU A 1 96 ? 8.585 -7.366 -13.325 1.00 97.19 96 LEU A N 1
ATOM 729 C CA . LEU A 1 96 ? 9.774 -6.492 -13.317 1.00 97.19 96 LEU A CA 1
ATOM 730 C C . LEU A 1 96 ? 10.706 -6.669 -12.096 1.00 97.19 96 LEU A C 1
ATOM 732 O O . LEU A 1 96 ? 11.572 -5.826 -11.865 1.00 97.19 96 LEU A O 1
ATOM 736 N N . ALA A 1 97 ? 10.501 -7.702 -11.281 1.00 96.62 97 ALA A N 1
ATOM 737 C CA . ALA A 1 97 ? 11.374 -8.108 -10.181 1.00 96.62 97 ALA A CA 1
ATOM 738 C C . ALA A 1 97 ? 11.860 -9.568 -10.317 1.00 96.62 97 ALA A C 1
ATOM 740 O O . ALA A 1 97 ? 12.609 -10.021 -9.451 1.00 96.62 97 ALA A O 1
ATOM 741 N N . ASP A 1 98 ? 11.460 -10.298 -11.369 1.00 93.31 98 ASP A N 1
ATOM 742 C CA . ASP A 1 98 ? 11.736 -11.738 -11.517 1.00 93.31 98 ASP A CA 1
ATOM 743 C C . ASP A 1 98 ? 13.230 -12.039 -11.713 1.00 93.31 98 ASP A C 1
ATOM 745 O O . ASP A 1 98 ? 13.728 -13.046 -11.212 1.00 93.31 98 ASP A O 1
ATOM 749 N N . ASP A 1 99 ? 13.979 -11.113 -12.320 1.00 93.31 99 ASP A N 1
ATOM 750 C CA . ASP A 1 99 ? 15.440 -11.207 -12.470 1.00 93.31 99 ASP A CA 1
ATOM 751 C C . ASP A 1 99 ? 16.205 -10.973 -11.147 1.00 93.31 99 ASP A C 1
ATOM 753 O O . ASP A 1 99 ? 17.436 -10.940 -11.122 1.00 93.31 99 ASP A O 1
ATOM 757 N N . GLY A 1 100 ? 15.494 -10.766 -10.032 1.00 92.62 100 GLY A N 1
ATOM 758 C CA . GLY A 1 100 ? 16.068 -10.572 -8.698 1.00 92.62 100 GLY A CA 1
ATOM 759 C C . GLY A 1 100 ? 16.545 -9.147 -8.401 1.00 92.62 100 GLY A C 1
ATOM 760 O O . GLY A 1 100 ? 16.977 -8.867 -7.282 1.00 92.62 100 GLY A O 1
ATOM 761 N N . PHE A 1 101 ? 16.429 -8.223 -9.359 1.00 97.12 101 PHE A N 1
ATOM 762 C CA . PHE A 1 101 ? 16.789 -6.816 -9.185 1.00 97.12 101 PHE A CA 1
ATOM 763 C C . PHE A 1 101 ? 15.609 -5.880 -9.451 1.00 97.12 101 PHE A C 1
ATOM 765 O O . PHE A 1 101 ? 14.821 -6.087 -10.367 1.00 97.12 101 PHE A O 1
ATOM 772 N N . THR A 1 102 ? 15.533 -4.795 -8.675 1.00 98.31 102 THR A N 1
ATOM 773 C CA . THR A 1 102 ? 14.526 -3.734 -8.836 1.00 98.31 102 THR A CA 1
ATOM 774 C C . THR A 1 102 ? 15.185 -2.365 -9.010 1.00 98.31 102 THR A C 1
ATOM 776 O O . THR A 1 102 ? 15.638 -2.033 -10.104 1.00 98.31 102 THR A O 1
ATOM 779 N N . LEU A 1 103 ? 15.339 -1.590 -7.933 1.00 98.50 103 LEU A N 1
ATOM 780 C CA . LEU A 1 103 ? 16.027 -0.290 -7.940 1.00 98.50 103 LEU A CA 1
ATOM 781 C C . LEU A 1 103 ? 17.497 -0.396 -8.379 1.00 98.50 103 LEU A C 1
ATOM 783 O O . LEU A 1 103 ? 18.061 0.565 -8.893 1.00 98.50 103 LEU A O 1
ATOM 787 N N . ALA A 1 104 ? 18.099 -1.573 -8.200 1.00 98.19 104 ALA A N 1
ATOM 788 C CA . ALA A 1 104 ? 19.469 -1.886 -8.594 1.00 98.19 104 ALA A CA 1
ATOM 789 C C . ALA A 1 104 ? 19.566 -2.686 -9.909 1.00 98.19 104 ALA A C 1
ATOM 791 O O . ALA A 1 104 ? 20.633 -3.214 -10.210 1.00 98.19 104 ALA A O 1
ATOM 792 N N . SER A 1 105 ? 18.478 -2.809 -10.682 1.00 98.31 105 SER A N 1
ATOM 793 C CA . SER A 1 105 ? 18.511 -3.511 -11.975 1.00 98.31 105 SER A CA 1
ATOM 794 C C . SER A 1 105 ? 19.525 -2.874 -12.923 1.00 98.31 105 SER A C 1
ATOM 796 O O . SER A 1 105 ? 19.718 -1.663 -12.896 1.0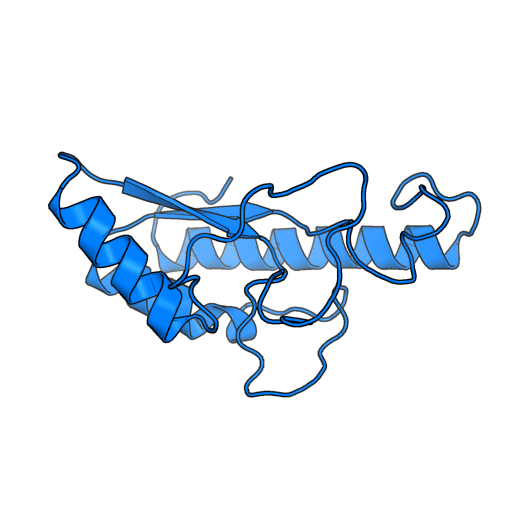0 98.31 105 SER A O 1
ATOM 798 N N . TYR A 1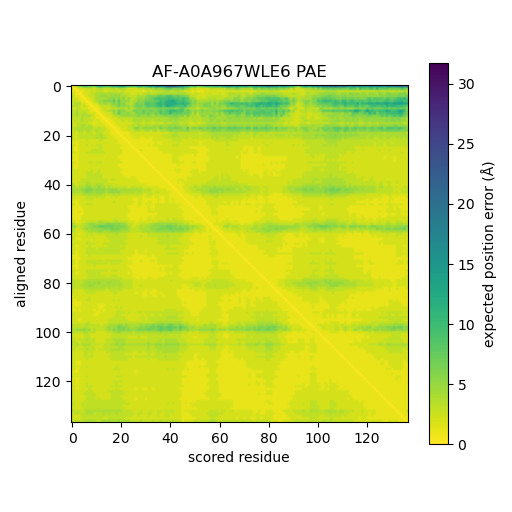 106 ? 20.169 -3.656 -13.787 1.00 97.12 106 TYR A N 1
ATOM 799 C CA . TYR A 1 106 ? 21.026 -3.111 -14.846 1.00 97.12 106 TYR A CA 1
ATOM 800 C C . TYR A 1 106 ? 20.205 -2.478 -15.980 1.00 97.12 106 TYR A C 1
ATOM 802 O O . TYR A 1 106 ? 20.679 -1.541 -16.629 1.00 97.12 106 TYR A O 1
ATOM 810 N N . ASP A 1 107 ? 18.950 -2.899 -16.148 1.00 98.25 107 ASP A N 1
ATOM 811 C CA . ASP A 1 107 ? 18.010 -2.307 -17.096 1.00 98.25 107 ASP A CA 1
ATOM 812 C C . ASP A 1 107 ? 17.481 -0.959 -16.570 1.00 98.25 107 ASP A C 1
ATOM 814 O O . ASP A 1 107 ? 16.886 -0.863 -15.492 1.00 98.25 107 ASP A O 1
ATOM 818 N N . ALA A 1 108 ? 17.707 0.106 -17.343 1.00 98.50 108 ALA A N 1
ATOM 819 C CA . ALA A 1 108 ? 17.282 1.456 -16.991 1.00 98.50 108 ALA A CA 1
ATOM 820 C C . ALA A 1 108 ? 15.756 1.613 -16.927 1.00 98.50 108 ALA A C 1
ATOM 822 O O . ALA A 1 108 ? 15.276 2.353 -16.068 1.00 98.50 108 ALA A O 1
ATOM 823 N N . ALA A 1 109 ? 15.001 0.917 -17.779 1.00 98.44 109 ALA A N 1
ATOM 824 C CA . ALA A 1 109 ? 13.542 0.975 -17.777 1.00 98.44 109 ALA A CA 1
ATOM 825 C C . ALA A 1 109 ? 12.968 0.306 -16.520 1.00 98.44 109 ALA A C 1
ATOM 827 O O . ALA A 1 109 ? 12.080 0.865 -15.873 1.00 98.44 109 ALA A O 1
ATOM 828 N N . VAL A 1 110 ? 13.535 -0.835 -16.112 1.00 98.62 110 VAL A N 1
ATOM 829 C CA . VAL A 1 110 ? 13.158 -1.515 -14.860 1.00 98.62 110 VAL A CA 1
ATOM 830 C C . VAL A 1 110 ? 13.471 -0.633 -13.652 1.00 98.62 110 VAL A C 1
ATOM 832 O O . VAL A 1 110 ? 12.602 -0.427 -12.803 1.00 98.62 110 VAL A O 1
ATOM 835 N N . ARG A 1 111 ? 14.678 -0.049 -13.580 1.00 98.62 111 ARG A N 1
ATOM 836 C CA . ARG A 1 111 ? 15.016 0.892 -12.495 1.00 98.62 111 ARG A CA 1
ATOM 837 C C . ARG A 1 111 ? 14.049 2.071 -12.447 1.00 98.62 111 ARG A C 1
ATOM 839 O O . ARG A 1 111 ? 13.587 2.426 -11.365 1.00 98.62 111 ARG A O 1
ATOM 846 N N . GLN A 1 112 ? 13.745 2.664 -13.601 1.00 98.81 112 GLN A N 1
ATOM 847 C CA . GLN A 1 112 ? 12.868 3.828 -13.696 1.00 98.81 112 GLN A CA 1
ATOM 848 C C . GLN A 1 112 ? 11.455 3.512 -13.188 1.00 98.81 112 GLN A C 1
ATOM 850 O O . GLN A 1 112 ? 10.922 4.272 -12.381 1.00 98.81 112 GLN A O 1
ATOM 855 N N . PHE A 1 113 ? 10.898 2.356 -13.558 1.00 98.81 113 PHE A N 1
ATOM 856 C CA . PHE A 1 113 ? 9.605 1.894 -13.046 1.00 98.81 11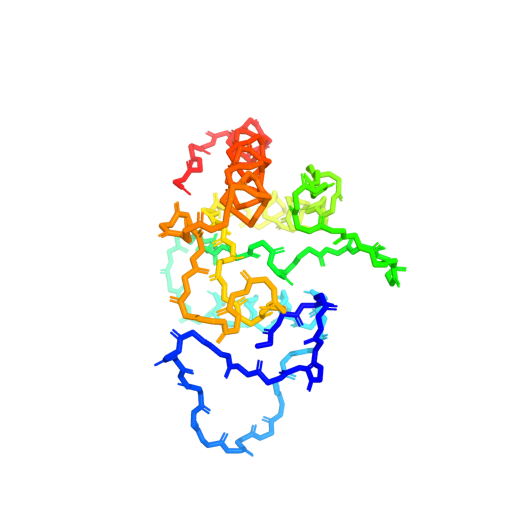3 PHE A CA 1
ATOM 857 C C . PHE A 1 113 ? 9.579 1.829 -11.510 1.00 98.81 113 PHE A C 1
ATOM 859 O O . PHE A 1 113 ? 8.657 2.341 -10.871 1.00 98.81 113 PHE A O 1
ATOM 866 N N . TRP A 1 114 ? 10.610 1.242 -10.895 1.00 98.81 114 TRP A N 1
ATOM 867 C CA . TRP A 1 114 ? 10.682 1.126 -9.437 1.00 98.81 114 TRP A CA 1
ATOM 868 C C . TRP A 1 114 ? 10.925 2.468 -8.738 1.00 98.81 114 TRP A C 1
ATOM 870 O O . TRP A 1 114 ? 10.373 2.701 -7.662 1.00 98.81 114 TRP A O 1
ATOM 880 N N . ILE A 1 115 ? 11.691 3.377 -9.350 1.00 98.88 115 ILE A N 1
ATOM 881 C CA . ILE A 1 115 ? 11.863 4.752 -8.855 1.00 98.88 115 ILE A CA 1
ATOM 882 C C . ILE A 1 115 ? 10.514 5.478 -8.836 1.00 98.88 115 ILE A C 1
ATOM 884 O O . ILE A 1 115 ? 10.139 6.057 -7.814 1.00 98.88 115 ILE A O 1
ATOM 888 N N . GLU A 1 116 ? 9.763 5.420 -9.934 1.00 98.94 116 GLU A N 1
ATOM 889 C CA . GLU A 1 116 ? 8.442 6.044 -10.037 1.00 98.94 116 GLU A CA 1
ATOM 890 C C . GLU A 1 116 ? 7.448 5.439 -9.045 1.00 98.94 116 GLU A C 1
ATOM 892 O O . GLU A 1 116 ? 6.727 6.183 -8.381 1.00 98.94 116 GLU A O 1
ATOM 897 N N . HIS A 1 117 ? 7.465 4.115 -8.863 1.00 98.88 117 HIS A N 1
ATOM 898 C CA . HIS A 1 117 ? 6.664 3.448 -7.839 1.00 98.88 117 HIS A CA 1
ATOM 899 C C . HIS A 1 117 ? 6.980 3.953 -6.426 1.00 98.88 117 HIS A C 1
ATOM 901 O O . HIS A 1 117 ? 6.066 4.297 -5.673 1.00 98.88 117 HIS A O 1
ATOM 907 N N . CYS A 1 118 ? 8.260 4.065 -6.067 1.00 98.94 118 CYS A N 1
ATOM 908 C CA . CYS A 1 118 ? 8.659 4.611 -4.772 1.00 98.94 118 CYS A CA 1
ATOM 909 C C . CYS A 1 118 ? 8.223 6.077 -4.609 1.00 98.94 118 CYS A C 1
ATOM 911 O O . CYS A 1 118 ? 7.745 6.460 -3.542 1.00 98.94 118 CYS A O 1
ATOM 913 N N . ILE A 1 119 ? 8.331 6.902 -5.656 1.00 98.88 119 ILE A N 1
ATOM 914 C CA . ILE A 1 119 ? 7.857 8.296 -5.633 1.00 98.88 119 ILE A CA 1
ATOM 915 C C . ILE A 1 119 ? 6.335 8.358 -5.451 1.00 98.88 119 ILE A C 1
ATOM 917 O O . ILE A 1 119 ? 5.857 9.157 -4.643 1.00 98.88 119 ILE A O 1
ATOM 921 N N . ALA A 1 120 ? 5.577 7.520 -6.161 1.00 98.88 120 ALA A N 1
ATOM 922 C CA . ALA A 1 120 ? 4.131 7.409 -5.995 1.00 98.88 120 ALA A CA 1
ATOM 923 C C . ALA A 1 120 ? 3.770 7.037 -4.547 1.00 98.88 120 ALA A C 1
ATOM 925 O O . ALA A 1 120 ? 2.931 7.695 -3.931 1.00 98.88 120 ALA A O 1
ATOM 926 N N . CYS A 1 121 ? 4.486 6.077 -3.953 1.00 98.88 121 CYS A N 1
ATOM 927 C CA . CYS A 1 121 ? 4.278 5.685 -2.559 1.00 98.88 121 CYS A CA 1
ATOM 928 C C . CYS A 1 121 ? 4.584 6.812 -1.569 1.00 98.88 121 CYS A C 1
ATOM 930 O O . CYS A 1 121 ? 3.850 6.976 -0.600 1.00 98.88 121 CYS A O 1
ATOM 932 N N . ARG A 1 122 ? 5.596 7.649 -1.830 1.00 98.88 122 ARG A N 1
ATOM 933 C CA . ARG A 1 122 ? 5.862 8.837 -0.999 1.00 98.88 122 ARG A CA 1
ATOM 934 C C . ARG A 1 122 ? 4.713 9.846 -1.036 1.00 98.88 122 ARG A C 1
ATOM 936 O O . ARG A 1 122 ? 4.384 10.411 0.001 1.00 98.88 122 ARG A O 1
ATOM 943 N N . LYS A 1 123 ? 4.088 10.060 -2.200 1.00 98.88 123 LYS A N 1
ATOM 944 C CA . LYS A 1 123 ? 2.903 10.934 -2.327 1.00 98.88 123 LYS A CA 1
ATOM 945 C C . LYS A 1 123 ? 1.689 10.356 -1.592 1.00 98.88 123 LYS A C 1
ATOM 947 O O . LYS A 1 123 ? 0.931 11.101 -0.981 1.00 98.88 123 LYS A O 1
ATOM 952 N N . ILE A 1 124 ? 1.521 9.033 -1.621 1.00 98.88 124 ILE A N 1
ATOM 953 C CA . ILE A 1 124 ? 0.472 8.336 -0.861 1.00 98.88 124 ILE A CA 1
ATOM 954 C C . ILE A 1 124 ? 0.721 8.465 0.651 1.00 98.88 124 ILE A C 1
ATOM 956 O O . ILE A 1 124 ? -0.193 8.833 1.384 1.00 98.88 124 ILE A O 1
ATOM 960 N N . GLY A 1 125 ? 1.957 8.2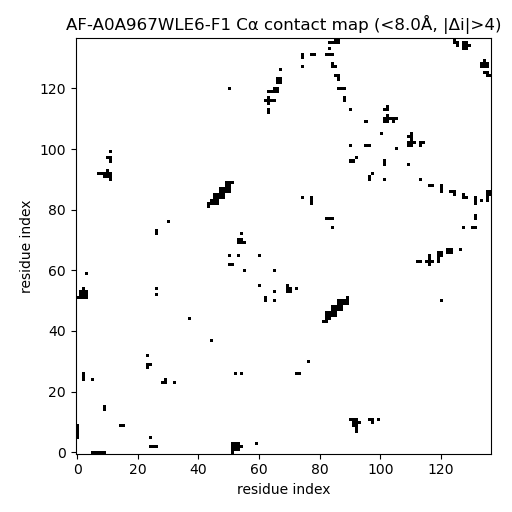61 1.116 1.00 98.81 125 GLY A N 1
ATOM 961 C CA . GLY A 1 125 ? 2.318 8.461 2.523 1.00 98.81 125 GLY A CA 1
ATOM 962 C C . GLY A 1 125 ? 2.120 9.909 2.991 1.00 98.81 125 GLY A C 1
ATOM 963 O O . GLY A 1 125 ? 1.572 10.145 4.068 1.00 98.81 125 GLY A O 1
ATOM 964 N N . GLU A 1 126 ? 2.471 10.898 2.160 1.00 98.88 126 GLU A N 1
ATOM 965 C CA . GLU A 1 126 ? 2.157 12.310 2.429 1.00 98.88 126 GLU A CA 1
ATOM 966 C C . GLU A 1 126 ? 0.644 12.527 2.602 1.00 98.88 126 GLU A C 1
ATOM 968 O O . GLU A 1 126 ? 0.216 13.210 3.537 1.00 98.88 126 GLU A O 1
ATOM 973 N N . HIS A 1 127 ? -0.168 11.929 1.725 1.00 98.88 127 HIS A N 1
ATOM 974 C CA . HIS A 1 127 ? -1.622 12.006 1.815 1.00 98.88 127 HIS A CA 1
ATOM 975 C C . HIS A 1 127 ? -2.149 11.396 3.120 1.00 98.88 127 HIS A C 1
ATOM 977 O O . HIS A 1 127 ? -2.930 12.049 3.807 1.00 98.88 127 HIS A O 1
ATOM 983 N N . PHE A 1 128 ? -1.675 10.214 3.527 1.00 98.88 128 PHE A N 1
ATOM 984 C CA . PHE A 1 128 ? -2.053 9.625 4.819 1.00 98.88 128 PHE A CA 1
ATOM 985 C C . PHE A 1 128 ? -1.713 10.540 5.989 1.00 98.88 128 PHE A C 1
ATOM 987 O O . PHE A 1 128 ? -2.555 10.763 6.859 1.00 98.88 128 PHE A O 1
ATOM 994 N N . GLY A 1 129 ? -0.513 11.127 5.979 1.00 98.62 129 GLY A N 1
ATOM 995 C CA . GLY A 1 129 ? -0.097 12.049 7.027 1.00 98.62 129 GLY A CA 1
ATOM 996 C C . GLY A 1 129 ? -1.005 13.272 7.147 1.00 98.62 129 GLY A C 1
ATOM 997 O O . GLY A 1 129 ? -1.351 13.692 8.253 1.00 98.62 129 GLY A O 1
ATOM 998 N N . ARG A 1 130 ? -1.433 13.811 6.002 1.00 98.69 130 ARG A N 1
ATOM 999 C CA . ARG A 1 130 ? -2.356 14.947 5.919 1.00 98.69 130 ARG A CA 1
ATOM 1000 C C . ARG A 1 130 ? -3.762 14.593 6.401 1.00 98.69 130 ARG A C 1
ATOM 1002 O O . ARG A 1 130 ? -4.337 15.350 7.175 1.00 98.69 130 ARG A O 1
ATOM 1009 N N . GLU A 1 131 ? -4.297 13.459 5.960 1.00 98.69 131 GLU A N 1
ATOM 1010 C CA . GLU A 1 131 ? -5.676 13.052 6.251 1.00 98.69 131 GLU A CA 1
ATOM 1011 C C . GLU A 1 131 ? -5.877 12.553 7.686 1.00 98.69 131 GLU A C 1
ATOM 1013 O O . GLU A 1 131 ? -6.973 12.691 8.229 1.00 98.69 131 GLU A O 1
ATOM 1018 N N . LEU A 1 132 ? -4.843 11.967 8.295 1.00 98.56 132 LEU A N 1
ATOM 1019 C CA . LEU A 1 132 ? -4.918 11.359 9.630 1.00 98.56 132 LEU A CA 1
ATOM 1020 C C . LEU A 1 132 ? -4.292 12.231 10.728 1.00 98.56 132 LEU A C 1
ATOM 1022 O O . LEU A 1 132 ? -4.366 11.886 11.904 1.00 98.56 132 LEU A O 1
ATOM 1026 N N . GLY A 1 133 ? -3.661 13.354 10.369 1.00 98.31 133 GLY A N 1
ATOM 1027 C CA . GLY A 1 133 ? -3.064 14.289 11.330 1.00 98.31 133 GLY A CA 1
ATOM 1028 C C . GLY A 1 133 ? -1.839 13.743 12.075 1.00 98.31 133 GLY A C 1
ATOM 1029 O O . GLY A 1 133 ? -1.448 14.284 13.108 1.00 98.31 133 GLY A O 1
ATOM 1030 N N . THR A 1 134 ? -1.221 12.673 11.573 1.00 98.38 134 THR A N 1
ATOM 1031 C CA . THR A 1 134 ? -0.035 12.032 12.153 1.00 98.38 134 THR A CA 1
ATOM 1032 C C . THR A 1 134 ? 0.887 11.558 11.031 1.00 98.38 134 THR A C 1
ATOM 1034 O O . THR A 1 134 ? 0.376 10.991 10.070 1.00 98.38 134 THR A O 1
ATOM 1037 N N . PRO A 1 135 ? 2.218 11.763 11.099 1.00 98.62 135 PRO A N 1
ATOM 1038 C CA . PRO A 1 135 ? 3.121 11.365 10.020 1.00 98.62 135 PRO A CA 1
ATOM 1039 C C . PRO A 1 135 ? 2.961 9.893 9.626 1.00 98.62 135 PRO A C 1
ATOM 1041 O O . PRO A 1 135 ? 2.824 9.032 10.494 1.00 98.62 135 PRO A O 1
ATOM 1044 N N . CYS A 1 136 ? 2.996 9.619 8.325 1.00 98.81 136 CYS A N 1
ATOM 1045 C CA . CYS A 1 136 ? 3.197 8.282 7.774 1.00 98.81 136 CYS A CA 1
ATOM 1046 C C . CYS A 1 136 ? 4.701 8.032 7.682 1.00 98.81 136 CYS A C 1
ATOM 1048 O O . CYS A 1 136 ? 5.417 8.872 7.123 1.00 98.81 136 CYS A O 1
ATOM 1050 N N . VAL A 1 137 ? 5.160 6.910 8.233 1.00 97.62 137 VAL A N 1
ATOM 1051 C CA . VAL A 1 137 ? 6.510 6.390 7.976 1.00 97.62 137 VAL A CA 1
ATOM 1052 C C . VAL A 1 137 ? 6.525 5.666 6.638 1.00 97.62 137 VAL A C 1
ATOM 1054 O O . VAL A 1 137 ? 5.531 4.954 6.357 1.00 97.62 137 VAL A O 1
#

pLDDT: mean 96.5, std 3.94, range [73.31, 98.94]

Solvent-accessible surface area (backbone atoms only — not comparable to full-atom values): 8070 Å² total; per-residue (Å²): 100,38,54,76,46,65,87,47,71,66,42,79,89,53,84,87,81,84,84,77,82,83,74,65,79,46,71,72,49,42,50,53,54,48,52,56,51,51,76,74,44,92,79,84,58,66,48,79,44,50,53,41,61,42,57,55,89,87,55,93,70,58,68,49,68,51,54,55,74,33,42,44,74,57,53,54,53,25,62,79,68,68,31,49,50,30,57,36,64,66,82,43,59,44,83,74,29,70,89,74,36,34,76,77,33,90,49,65,67,49,17,49,47,46,51,40,18,45,52,28,39,51,55,32,29,51,48,43,18,65,78,59,76,45,83,34,89

Mean predicted aligned error: 2.58 Å

Nearest PDB structures (foldseek):
  3uva-assembly2_D  TM=9.946E-01  e=3.324E-14  Halalkalibacterium halodurans
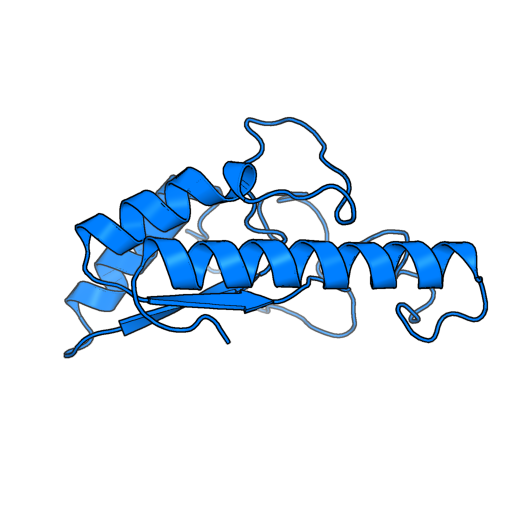  3uva-assembly2_B  TM=9.989E-01  e=4.020E-14  Halalkalibacterium halodurans
  3uva-assembly1_C  TM=9.553E-01  e=1.285E-14  Halalkalibacterium halodurans
  3p14-assembly2_D  TM=9.956E-01  e=5.180E-14  Halalkalibacterium halodurans
  3uva-assembly1_A  TM=9.522E-01  e=5.880E-14  Halalkalibacterium halodurans

Sequence (137 aa):
AGFENPEGELGGGIAATGNYPGKARNGGELRRDLDKAYSLIPGTHRLNLHAIYAETGGQQVPRNALQPEHFAGWVDWAKVNNHGIDFNPTCFSHPLADDGFTLASYDAAVRQFWIEHCIACRKIGEHFGRELGTPCV

Secondary structure (DSSP, 8-state):
--SSSTTSPP-TT-------S----SHHHHHHHHHHHHTTS-S--EEEEEGGG---TT----GGG--GGGGHHHHHHHHHHT-EEEEE---SSSGGGTTS-STT-SSHHHHHHHHHHHHHHHHHHHHHHHHHSS---